Protein AF-A0A223KSJ9-F1 (afdb_monomer_lite)

Structure (mmCIF, N/CA/C/O backbone):
data_AF-A0A223KSJ9-F1
#
_entry.id   AF-A0A223KSJ9-F1
#
loop_
_atom_site.group_PDB
_atom_site.id
_atom_site.type_symbol
_atom_site.label_atom_id
_atom_site.label_alt_id
_atom_site.label_comp_id
_atom_site.label_asym_id
_atom_site.label_entity_id
_atom_site.label_seq_id
_atom_site.pdbx_PDB_ins_code
_atom_site.Cartn_x
_atom_site.Cartn_y
_atom_site.Cartn_z
_atom_site.occupancy
_atom_site.B_iso_or_equiv
_atom_site.auth_seq_id
_atom_site.auth_comp_id
_atom_site.auth_asym_id
_atom_site.auth_atom_id
_atom_site.pdbx_PDB_model_num
ATOM 1 N N . MET A 1 1 ? 19.133 7.369 15.834 1.00 34.88 1 MET A N 1
ATOM 2 C CA . MET A 1 1 ? 18.134 8.363 16.272 1.00 34.88 1 MET A CA 1
ATOM 3 C C . MET A 1 1 ? 16.808 7.951 15.663 1.00 34.88 1 MET A C 1
ATOM 5 O O . MET A 1 1 ? 16.623 8.145 14.471 1.00 34.88 1 MET A O 1
ATOM 9 N N . SER A 1 2 ? 15.952 7.267 16.422 1.00 44.28 2 SER A N 1
ATOM 10 C CA . SER A 1 2 ? 14.629 6.877 15.927 1.00 44.28 2 SER A CA 1
ATOM 11 C C . SER A 1 2 ? 13.687 8.057 16.124 1.00 44.28 2 SER A C 1
ATOM 13 O O . SER A 1 2 ? 13.273 8.323 17.250 1.00 44.28 2 SER A O 1
ATOM 15 N N . ASN A 1 3 ? 13.379 8.779 15.047 1.00 49.31 3 ASN A N 1
ATOM 16 C CA . ASN A 1 3 ? 12.256 9.710 15.041 1.00 49.31 3 ASN A CA 1
ATOM 17 C C . ASN A 1 3 ? 10.980 8.872 15.128 1.00 49.31 3 ASN A C 1
ATOM 19 O O . ASN A 1 3 ? 10.472 8.390 14.119 1.00 49.31 3 ASN A O 1
ATOM 23 N N . SER A 1 4 ? 10.490 8.647 16.344 1.00 58.97 4 SER A N 1
ATOM 24 C CA . SER A 1 4 ? 9.139 8.138 16.550 1.00 58.97 4 SER A CA 1
ATOM 25 C C . SER A 1 4 ? 8.167 9.273 16.238 1.00 58.97 4 SER A C 1
ATOM 27 O O . SER A 1 4 ? 7.660 9.919 17.153 1.00 58.97 4 SER A O 1
ATOM 29 N N . ASN A 1 5 ? 7.941 9.554 14.953 1.00 67.94 5 ASN A N 1
ATOM 30 C CA . ASN A 1 5 ? 6.819 10.393 14.550 1.00 67.94 5 ASN A CA 1
ATOM 31 C C . ASN A 1 5 ? 5.541 9.638 14.914 1.00 67.9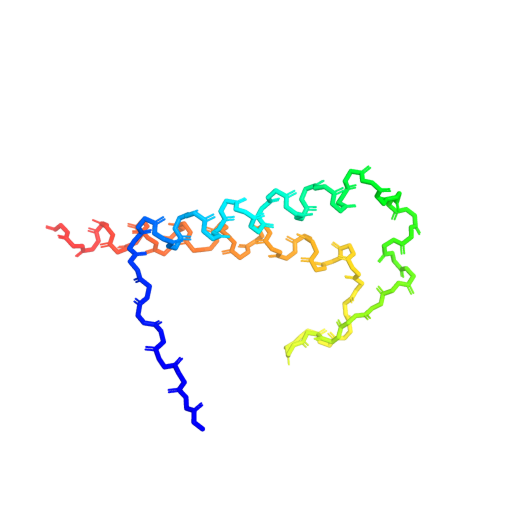4 5 ASN A C 1
ATOM 33 O O . ASN A 1 5 ? 5.222 8.602 14.331 1.00 67.94 5 ASN A O 1
ATOM 37 N N . THR A 1 6 ? 4.836 10.122 15.930 1.00 82.31 6 THR A N 1
ATOM 38 C CA . THR A 1 6 ? 3.493 9.647 16.248 1.00 82.31 6 THR A CA 1
ATOM 39 C C . THR A 1 6 ? 2.525 10.327 15.297 1.00 82.31 6 THR A C 1
ATOM 41 O O . THR A 1 6 ? 2.209 11.500 15.475 1.00 82.31 6 THR A O 1
ATOM 44 N N . TYR A 1 7 ? 2.085 9.592 14.285 1.00 88.94 7 TYR A N 1
ATOM 45 C CA . TYR A 1 7 ? 1.098 10.062 13.323 1.00 88.94 7 TYR A CA 1
ATOM 46 C C . TYR A 1 7 ? -0.312 10.071 13.925 1.00 88.94 7 TYR A C 1
ATOM 48 O O . TYR A 1 7 ? -0.704 9.148 14.649 1.00 88.94 7 TYR A O 1
ATOM 56 N N . GLY A 1 8 ? -1.099 11.095 13.597 1.00 94.81 8 GLY A N 1
ATOM 57 C CA . GLY A 1 8 ? -2.532 11.110 13.902 1.00 94.81 8 GLY A CA 1
ATOM 58 C C . GLY A 1 8 ? -3.324 10.160 12.995 1.00 94.81 8 GLY A C 1
ATOM 59 O O . GLY A 1 8 ? -2.904 9.851 11.886 1.00 94.81 8 GLY A O 1
ATOM 60 N N . LYS A 1 9 ? -4.527 9.730 13.410 1.00 93.19 9 LYS A N 1
ATOM 61 C CA . LYS A 1 9 ? -5.390 8.868 12.569 1.00 93.19 9 LYS A CA 1
ATOM 62 C C . LYS A 1 9 ? -5.651 9.476 11.185 1.00 93.19 9 LYS A C 1
ATOM 64 O O . LYS A 1 9 ? -5.529 8.782 10.184 1.00 93.19 9 LYS A O 1
ATOM 69 N N . ASN A 1 10 ? -6.024 10.754 11.135 1.00 96.25 10 ASN A N 1
ATOM 70 C CA . ASN A 1 10 ? -6.327 11.430 9.870 1.00 96.25 10 ASN A CA 1
ATOM 71 C C . ASN A 1 10 ? -5.077 11.588 8.999 1.00 96.25 10 ASN A C 1
ATOM 73 O O . ASN A 1 10 ? -5.165 11.450 7.788 1.00 96.25 10 ASN A O 1
ATOM 77 N N . GLU A 1 11 ? -3.923 11.812 9.624 1.00 96.00 11 GLU A N 1
ATOM 78 C CA . GLU A 1 11 ? -2.633 11.894 8.941 1.00 96.00 11 GLU A CA 1
ATOM 79 C C . GLU A 1 11 ? -2.246 10.543 8.325 1.00 96.00 11 GLU A C 1
ATOM 81 O O . GLU A 1 11 ? -1.870 10.486 7.163 1.00 96.00 11 GLU A O 1
ATOM 86 N N . LEU A 1 12 ? -2.441 9.434 9.048 1.00 94.31 12 LEU A N 1
ATOM 87 C CA . LEU A 1 12 ? -2.236 8.086 8.505 1.00 94.31 12 LEU A CA 1
ATOM 88 C C . LEU A 1 12 ? -3.178 7.777 7.336 1.00 94.31 12 LEU A C 1
ATOM 90 O O . LEU A 1 12 ? -2.758 7.154 6.366 1.00 94.31 12 LEU A O 1
ATOM 94 N N . ILE A 1 13 ? -4.442 8.206 7.417 1.00 95.19 13 ILE A N 1
ATOM 95 C CA . ILE A 1 13 ? -5.407 8.040 6.320 1.00 95.19 13 ILE A CA 1
ATOM 96 C C . ILE A 1 13 ? -4.969 8.849 5.097 1.00 95.19 13 ILE A C 1
ATOM 98 O O . ILE A 1 13 ? -5.043 8.342 3.981 1.00 95.19 13 ILE A O 1
ATOM 102 N N . GLN A 1 14 ? -4.490 10.076 5.303 1.00 97.25 14 GLN A N 1
ATOM 103 C CA . GLN A 1 14 ? -3.983 10.914 4.224 1.00 97.25 14 GLN A CA 1
ATOM 104 C C . GLN A 1 14 ? -2.747 10.288 3.564 1.00 97.25 14 GLN A C 1
ATOM 106 O O . GLN A 1 14 ? -2.756 10.100 2.353 1.00 97.25 14 GLN A O 1
ATOM 111 N N . LEU A 1 15 ? -1.746 9.871 4.346 1.00 95.88 15 LEU A N 1
ATOM 112 C CA . LEU A 1 15 ? -0.542 9.206 3.829 1.00 95.88 15 LEU A CA 1
ATOM 113 C C . LEU A 1 15 ? -0.872 7.920 3.059 1.00 95.88 15 LEU A C 1
ATOM 115 O O . LEU A 1 15 ? -0.259 7.631 2.033 1.00 95.88 15 LEU A O 1
ATOM 119 N N . LEU A 1 16 ? -1.856 7.145 3.531 1.00 94.75 16 LEU A N 1
ATOM 120 C CA . LEU A 1 16 ? -2.329 5.958 2.821 1.00 94.75 16 LEU A CA 1
ATOM 121 C C . LEU A 1 16 ? -2.990 6.323 1.481 1.00 94.75 16 LEU A C 1
ATOM 123 O O . LEU A 1 16 ? -2.768 5.627 0.493 1.00 94.75 16 LEU A O 1
ATOM 127 N N . SER A 1 17 ? -3.783 7.399 1.441 1.00 97.19 17 SER A N 1
ATOM 128 C CA . SER A 1 17 ? -4.418 7.893 0.211 1.00 97.19 17 SER A CA 1
ATOM 129 C C . SER A 1 17 ? -3.382 8.371 -0.804 1.00 97.19 17 SER A C 1
ATOM 131 O O . SER A 1 17 ? -3.430 7.961 -1.958 1.00 97.19 17 SER A O 1
ATOM 133 N N . GLU A 1 18 ? -2.416 9.178 -0.364 1.00 98.00 18 GLU A N 1
ATOM 134 C CA . GLU A 1 18 ? -1.330 9.690 -1.208 1.00 98.00 18 GLU A CA 1
ATOM 135 C C . GLU A 1 18 ? -0.497 8.532 -1.780 1.00 98.00 18 GLU A C 1
ATOM 137 O O . GLU A 1 18 ? -0.306 8.432 -2.990 1.00 98.00 18 GLU A O 1
ATOM 142 N N . SER A 1 19 ? -0.107 7.569 -0.937 1.00 96.31 19 SER A N 1
ATOM 143 C CA . SER A 1 19 ? 0.632 6.382 -1.385 1.00 96.31 19 SER A CA 1
ATOM 144 C C . SER A 1 19 ? -0.164 5.514 -2.371 1.00 96.31 19 SER A C 1
ATOM 146 O O . SER A 1 19 ? 0.415 4.926 -3.289 1.00 96.31 19 SER A O 1
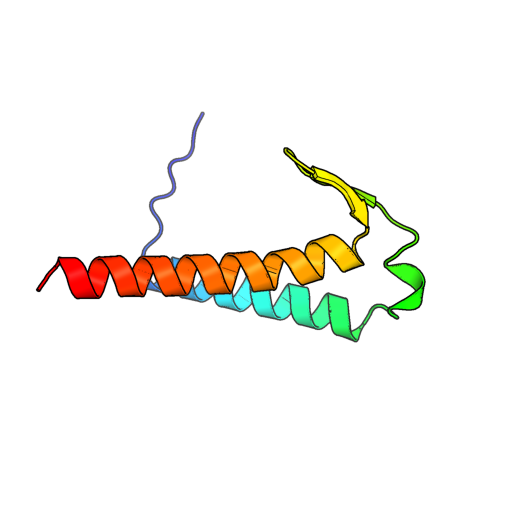ATOM 148 N N . ARG A 1 20 ? -1.492 5.429 -2.212 1.00 96.12 20 ARG A N 1
ATOM 149 C CA . ARG A 1 20 ? -2.375 4.723 -3.150 1.00 96.12 20 ARG A CA 1
ATOM 150 C C . ARG A 1 20 ? -2.424 5.427 -4.504 1.00 96.12 20 ARG A C 1
ATOM 152 O O . ARG A 1 20 ? -2.332 4.757 -5.530 1.00 96.12 20 ARG A O 1
ATOM 159 N N . GLU A 1 21 ? -2.543 6.748 -4.516 1.00 97.69 21 GLU A N 1
ATOM 160 C CA . GLU A 1 21 ? -2.564 7.536 -5.750 1.00 97.69 21 GLU A CA 1
ATOM 161 C C . GLU A 1 21 ? -1.265 7.376 -6.550 1.00 97.69 21 GLU A C 1
ATOM 163 O O . GLU A 1 21 ? -1.329 7.113 -7.753 1.00 97.69 21 GLU A O 1
ATOM 168 N N . GLU A 1 22 ? -0.109 7.427 -5.879 1.00 96.31 22 GLU A N 1
ATOM 169 C CA . GLU A 1 22 ? 1.208 7.205 -6.492 1.00 96.31 22 GLU A CA 1
ATOM 170 C C . GLU A 1 22 ? 1.336 5.802 -7.105 1.00 96.31 22 GLU A C 1
ATOM 172 O O . GLU A 1 22 ? 1.786 5.644 -8.244 1.00 96.31 22 GLU A O 1
ATOM 177 N N . LEU A 1 23 ? 0.908 4.766 -6.375 1.00 94.56 23 LEU A N 1
ATOM 178 C CA . LEU A 1 23 ? 0.928 3.392 -6.877 1.00 94.56 23 LEU A CA 1
ATOM 179 C C . LEU A 1 23 ? 0.021 3.232 -8.101 1.00 94.56 23 LEU A C 1
ATOM 181 O O . LEU A 1 23 ? 0.412 2.609 -9.090 1.00 94.56 23 LEU A O 1
ATOM 185 N N . ASP A 1 24 ? -1.184 3.791 -8.053 1.00 94.94 24 ASP A N 1
ATOM 186 C CA . ASP A 1 24 ? -2.127 3.686 -9.158 1.00 94.94 24 ASP A CA 1
ATOM 187 C C . ASP A 1 24 ? -1.638 4.473 -10.388 1.00 94.94 24 ASP A C 1
ATOM 189 O O . ASP A 1 24 ? -1.843 4.039 -11.524 1.00 94.94 24 ASP A O 1
ATOM 193 N N . GLU A 1 25 ? -0.969 5.614 -10.197 1.00 95.94 25 GLU A N 1
ATOM 194 C CA . GLU A 1 25 ? -0.309 6.348 -11.279 1.00 95.94 25 GLU A CA 1
ATOM 195 C C . GLU A 1 25 ? 0.817 5.526 -11.911 1.00 95.94 25 GLU A C 1
ATOM 197 O O . GLU A 1 25 ? 0.868 5.406 -13.139 1.00 95.94 25 GLU A O 1
ATOM 202 N N . PHE A 1 26 ? 1.666 4.894 -11.099 1.00 92.56 26 PHE A N 1
ATOM 203 C CA . PHE A 1 26 ? 2.716 3.996 -11.579 1.00 92.56 26 PHE A CA 1
ATOM 204 C C . PHE A 1 26 ? 2.142 2.838 -12.410 1.00 92.56 26 PHE A C 1
ATOM 206 O O . PHE A 1 26 ? 2.608 2.569 -13.519 1.00 92.56 26 PHE A O 1
ATOM 213 N N . VAL A 1 27 ? 1.085 2.192 -11.909 1.00 92.25 27 VAL A N 1
ATOM 214 C CA . VAL A 1 27 ? 0.403 1.079 -12.586 1.00 92.25 27 VAL A CA 1
ATOM 215 C C . VAL A 1 27 ? -0.220 1.516 -13.915 1.00 92.25 27 VAL A C 1
ATOM 217 O O . VAL A 1 27 ? -0.164 0.771 -14.890 1.00 92.25 27 VAL A O 1
ATOM 220 N N . ARG A 1 28 ? -0.810 2.717 -13.983 1.00 92.31 28 ARG A N 1
ATOM 221 C CA . ARG A 1 28 ? -1.404 3.245 -15.224 1.00 92.31 28 ARG A CA 1
ATOM 222 C C . ARG A 1 28 ? -0.360 3.671 -16.254 1.00 92.31 28 ARG A C 1
ATOM 224 O O . ARG A 1 28 ? -0.604 3.527 -17.449 1.00 92.31 28 ARG A O 1
ATOM 231 N N . SER A 1 29 ? 0.753 4.243 -15.802 1.00 92.00 29 SER A N 1
ATOM 232 C CA . SER A 1 29 ? 1.788 4.821 -16.670 1.00 92.00 29 SER A CA 1
ATOM 233 C C . SER A 1 29 ? 2.824 3.805 -17.154 1.00 92.00 29 SER A C 1
ATOM 235 O O . SER A 1 29 ? 3.486 4.056 -18.160 1.00 92.00 29 SER A O 1
ATOM 237 N N . THR A 1 30 ? 2.938 2.650 -16.493 1.00 87.19 30 THR A N 1
ATOM 238 C CA . THR A 1 30 ? 3.924 1.618 -16.832 1.00 87.19 30 THR A CA 1
ATOM 239 C C . THR A 1 30 ? 3.242 0.411 -17.477 1.00 87.19 30 THR A C 1
ATOM 241 O O . THR A 1 30 ? 2.425 -0.240 -16.821 1.00 87.19 30 THR A O 1
ATOM 244 N N . PRO A 1 31 ? 3.563 0.053 -18.732 1.00 78.56 31 PRO A N 1
ATOM 245 C CA . PRO A 1 31 ? 2.941 -1.091 -19.37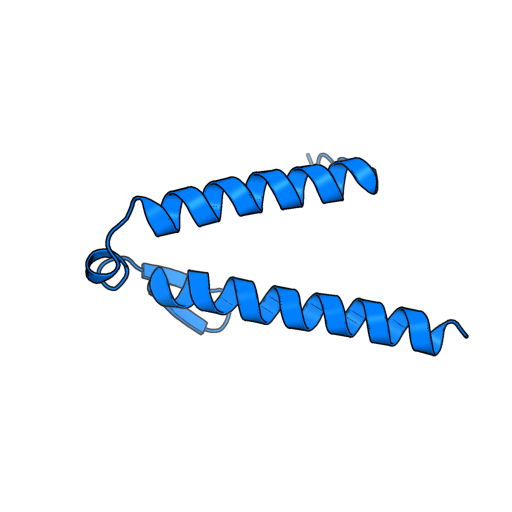8 1.00 78.56 31 PRO A CA 1
ATOM 246 C C . PRO A 1 31 ? 3.349 -2.410 -18.689 1.00 78.56 31 PRO A C 1
ATOM 248 O O . PRO A 1 31 ? 4.482 -2.610 -18.254 1.00 78.56 31 PRO A O 1
ATOM 251 N N . SER A 1 32 ? 2.386 -3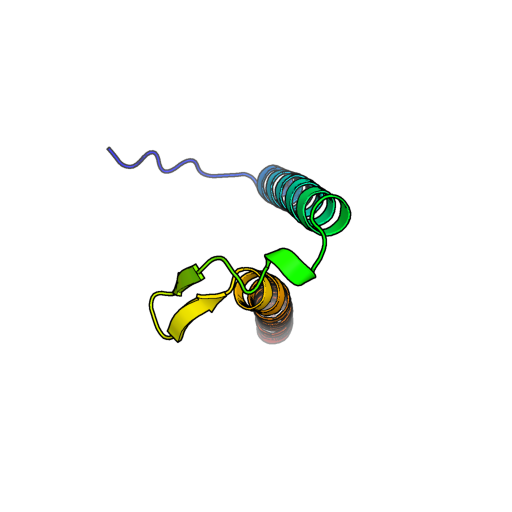.326 -18.549 1.00 72.81 32 SER A N 1
ATOM 252 C CA . SER A 1 32 ? 2.524 -4.540 -17.720 1.00 72.81 32 SER A CA 1
ATOM 253 C C . SER A 1 32 ? 3.571 -5.547 -18.214 1.00 72.81 32 SER A C 1
ATOM 255 O O . SER A 1 32 ? 4.028 -6.396 -17.446 1.00 72.81 32 SER A O 1
ATOM 257 N N . ASN A 1 33 ? 3.987 -5.445 -19.479 1.00 71.94 33 ASN A N 1
ATOM 258 C CA . ASN A 1 33 ? 5.078 -6.227 -20.066 1.00 71.94 33 ASN A CA 1
ATOM 259 C C . ASN A 1 33 ? 6.449 -5.923 -19.430 1.00 71.94 33 ASN A C 1
ATOM 261 O O . ASN A 1 33 ? 7.340 -6.774 -19.481 1.00 71.94 33 ASN A O 1
ATOM 265 N N . ASP A 1 34 ? 6.612 -4.764 -18.790 1.00 78.31 34 ASP A N 1
ATOM 266 C CA . ASP A 1 34 ? 7.866 -4.373 -18.141 1.00 78.31 34 ASP A CA 1
ATOM 267 C C . ASP A 1 34 ? 7.970 -4.879 -16.693 1.00 78.31 34 ASP A C 1
ATOM 269 O O . ASP A 1 34 ? 9.065 -5.075 -16.169 1.00 78.31 34 ASP A O 1
ATOM 273 N N . TRP A 1 35 ? 6.850 -5.199 -16.039 1.00 87.38 35 TRP A N 1
ATOM 274 C CA . TRP A 1 35 ? 6.830 -5.512 -14.602 1.00 87.38 35 TRP A CA 1
ATOM 275 C C . TRP A 1 35 ? 7.517 -6.827 -14.223 1.00 87.38 35 TRP A C 1
ATOM 277 O O . TRP A 1 35 ? 7.945 -6.992 -13.082 1.00 87.38 35 TRP A O 1
ATOM 287 N N . ASN A 1 36 ? 7.622 -7.772 -15.159 1.00 87.25 36 ASN A N 1
ATOM 288 C CA . ASN A 1 36 ? 8.297 -9.052 -14.927 1.00 87.25 36 ASN A CA 1
ATOM 289 C C . ASN A 1 36 ? 9.806 -9.000 -15.199 1.00 87.25 36 ASN A C 1
ATOM 291 O O . ASN A 1 36 ? 10.503 -9.966 -14.900 1.00 87.25 36 ASN A O 1
ATOM 295 N N . GLN A 1 37 ? 10.308 -7.893 -15.752 1.00 90.38 37 GLN A N 1
ATOM 296 C CA . GLN A 1 37 ? 11.731 -7.713 -16.050 1.00 90.38 37 GLN A CA 1
ATOM 297 C C . GLN A 1 37 ? 12.521 -7.219 -14.831 1.00 90.38 37 GLN A C 1
ATOM 299 O O . GLN A 1 37 ? 13.734 -7.407 -14.767 1.00 90.38 37 GLN A O 1
ATOM 304 N N . TYR A 1 38 ? 11.836 -6.619 -13.856 1.00 91.00 38 TYR A N 1
ATOM 305 C CA . TYR A 1 38 ? 12.438 -6.078 -12.643 1.00 91.00 38 TYR A CA 1
ATOM 306 C C . TYR A 1 38 ? 12.029 -6.896 -11.424 1.00 91.00 38 TYR A C 1
ATOM 308 O O . TYR A 1 38 ? 10.853 -7.239 -11.265 1.00 91.00 38 TYR A O 1
ATOM 316 N N . THR A 1 39 ? 12.993 -7.169 -10.544 1.00 94.25 39 THR A N 1
ATOM 317 C CA . THR A 1 39 ? 12.761 -7.862 -9.275 1.00 94.25 39 THR A CA 1
ATOM 318 C C . THR A 1 39 ? 13.271 -7.052 -8.094 1.00 94.25 39 THR A C 1
ATOM 320 O O . THR A 1 39 ? 14.141 -6.190 -8.223 1.00 94.25 39 THR A O 1
ATOM 323 N N . SER A 1 40 ? 12.685 -7.320 -6.932 1.00 93.00 40 SER A N 1
ATOM 324 C CA . SER A 1 40 ? 13.146 -6.800 -5.652 1.00 93.00 40 SER A CA 1
ATOM 325 C C . SER A 1 40 ? 12.938 -7.862 -4.567 1.00 93.00 40 SER A C 1
ATOM 327 O O . SER A 1 40 ? 11.888 -8.525 -4.566 1.00 93.00 40 SER A O 1
ATOM 329 N N . PRO A 1 41 ? 13.892 -8.040 -3.635 1.00 96.00 41 PRO A N 1
ATOM 330 C CA . PRO A 1 41 ? 13.824 -9.088 -2.628 1.00 96.00 41 PRO A CA 1
ATOM 331 C C . PRO A 1 41 ? 12.725 -8.821 -1.596 1.00 96.00 41 PRO A C 1
ATOM 333 O O . PRO A 1 41 ? 12.722 -7.815 -0.885 1.00 96.00 41 PRO A O 1
ATOM 336 N N . HIS A 1 42 ? 11.823 -9.784 -1.435 1.00 93.69 42 HIS A N 1
ATOM 337 C CA . HIS A 1 42 ? 10.903 -9.866 -0.310 1.00 93.69 42 HIS A CA 1
ATOM 338 C C . HIS A 1 42 ? 11.515 -10.684 0.831 1.00 93.69 42 HIS A C 1
ATOM 340 O O . HIS A 1 42 ? 12.004 -11.798 0.632 1.00 93.69 42 HIS A O 1
ATOM 346 N N . ARG A 1 43 ? 11.395 -10.170 2.063 1.00 90.88 43 ARG A N 1
ATOM 347 C CA . ARG A 1 43 ? 12.006 -10.731 3.284 1.00 90.88 43 ARG A CA 1
ATOM 348 C C . ARG A 1 43 ? 11.796 -12.241 3.466 1.00 90.88 43 ARG A C 1
ATOM 350 O O . ARG A 1 43 ? 12.698 -12.912 3.955 1.00 90.88 43 ARG A O 1
ATOM 357 N N . TRP A 1 44 ? 10.620 -12.763 3.113 1.00 92.12 44 TRP A N 1
ATOM 358 C CA . TRP A 1 44 ? 10.268 -14.180 3.307 1.00 92.12 44 TRP A CA 1
ATOM 359 C C . TRP A 1 44 ? 10.030 -14.967 2.018 1.00 92.12 44 TRP A C 1
ATOM 361 O O . TRP A 1 44 ? 9.944 -16.187 2.070 1.00 92.12 44 TRP A O 1
ATOM 371 N N . MET A 1 45 ? 9.883 -14.291 0.876 1.00 91.38 45 MET A N 1
ATOM 372 C CA . MET A 1 45 ? 9.494 -14.933 -0.393 1.00 91.38 45 MET A CA 1
ATOM 373 C C . MET A 1 45 ? 10.630 -14.921 -1.422 1.00 91.38 45 MET A C 1
ATOM 375 O O . MET A 1 45 ? 10.467 -15.477 -2.502 1.00 91.38 45 MET A O 1
ATOM 379 N N . GLY A 1 46 ? 11.780 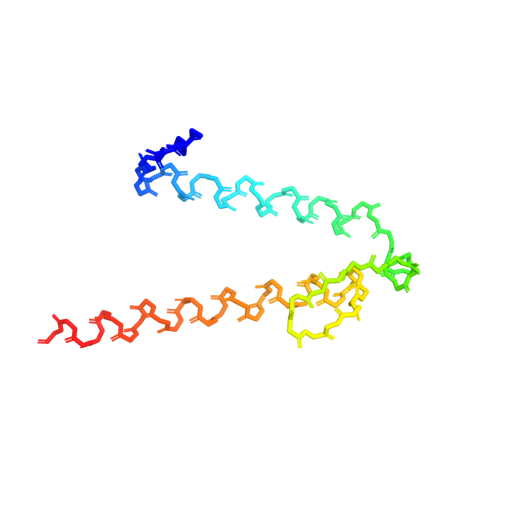-14.329 -1.082 1.00 92.62 46 GLY A N 1
ATOM 380 C CA . GLY A 1 46 ? 12.900 -14.188 -2.004 1.00 92.62 46 GLY A CA 1
ATOM 381 C C . GLY A 1 46 ? 12.616 -13.137 -3.073 1.00 92.62 46 GLY A C 1
ATOM 382 O O . GLY A 1 46 ? 11.890 -12.176 -2.827 1.00 92.62 46 GLY A O 1
ATOM 383 N N . GLU A 1 47 ? 13.208 -13.304 -4.249 1.00 95.94 47 GLU A N 1
ATOM 384 C CA . GLU A 1 47 ? 13.027 -12.380 -5.369 1.00 95.94 47 GLU A CA 1
ATOM 385 C C . GLU A 1 47 ? 11.591 -12.414 -5.890 1.00 95.94 47 GLU A C 1
ATOM 387 O O . GLU A 1 47 ? 11.080 -13.463 -6.287 1.00 95.94 47 GLU A O 1
ATOM 392 N N . LEU A 1 48 ? 10.952 -11.248 -5.924 1.00 95.38 48 LEU A N 1
ATOM 393 C CA . LEU A 1 48 ? 9.633 -11.073 -6.511 1.00 95.38 48 LEU A CA 1
ATOM 394 C C . LEU A 1 48 ? 9.710 -10.067 -7.646 1.00 95.38 48 LEU A C 1
ATOM 396 O O . LEU A 1 48 ? 10.375 -9.037 -7.523 1.00 95.38 48 LEU A O 1
ATOM 400 N N . THR A 1 49 ? 8.988 -10.341 -8.730 1.00 95.31 49 THR A N 1
ATOM 401 C CA . THR A 1 49 ? 8.800 -9.352 -9.792 1.00 95.31 49 THR A CA 1
ATOM 402 C C . THR A 1 49 ? 7.987 -8.166 -9.280 1.00 95.31 49 THR A C 1
ATOM 404 O O . THR A 1 49 ? 7.216 -8.296 -8.322 1.00 95.31 49 THR A O 1
ATOM 407 N N . VAL A 1 50 ? 8.108 -7.010 -9.934 1.00 93.94 50 VAL A N 1
ATOM 408 C CA . VAL A 1 50 ? 7.295 -5.824 -9.605 1.00 93.94 50 VAL A CA 1
ATOM 409 C C . VAL A 1 50 ? 5.802 -6.150 -9.670 1.00 93.94 50 VAL A C 1
ATOM 411 O O . VAL A 1 50 ? 5.053 -5.790 -8.765 1.00 93.94 50 VAL A O 1
ATOM 414 N N . GLY A 1 51 ? 5.374 -6.921 -10.676 1.00 93.19 51 GLY A N 1
ATOM 415 C CA . GLY A 1 51 ? 3.983 -7.369 -10.785 1.00 93.19 51 GLY A CA 1
ATOM 416 C C . GLY A 1 51 ? 3.531 -8.159 -9.554 1.00 93.19 51 GLY A C 1
ATOM 417 O O . GLY A 1 51 ? 2.439 -7.936 -9.031 1.00 93.19 51 GLY A O 1
ATOM 418 N N . LYS A 1 52 ? 4.403 -9.025 -9.021 1.00 94.00 52 LYS A N 1
ATOM 419 C CA . LYS A 1 52 ? 4.080 -9.815 -7.832 1.00 94.00 52 LYS A CA 1
ATOM 420 C C . LYS A 1 52 ? 4.043 -8.983 -6.552 1.00 94.00 52 LYS A C 1
ATOM 422 O O . LYS A 1 52 ? 3.217 -9.251 -5.681 1.00 94.00 52 LYS A O 1
ATOM 427 N N . TRP A 1 53 ? 4.881 -7.953 -6.454 1.00 94.50 53 TRP A N 1
ATOM 428 C CA . TRP A 1 53 ? 4.800 -6.961 -5.382 1.00 94.50 53 TRP A CA 1
ATOM 429 C C . TRP A 1 53 ? 3.477 -6.192 -5.405 1.00 94.50 53 TRP A C 1
ATOM 431 O O . TRP A 1 53 ? 2.838 -6.072 -4.361 1.00 94.50 53 TRP A O 1
ATOM 441 N N . ILE A 1 54 ? 3.023 -5.744 -6.580 1.00 93.06 54 ILE A N 1
ATOM 442 C CA . ILE A 1 54 ? 1.736 -5.045 -6.731 1.00 93.06 54 ILE A CA 1
ATOM 443 C C . ILE A 1 54 ? 0.575 -5.945 -6.283 1.00 93.06 54 ILE A C 1
ATOM 445 O O . ILE A 1 54 ? -0.276 -5.515 -5.504 1.00 93.06 54 ILE A O 1
ATOM 449 N N . GLU A 1 55 ? 0.560 -7.214 -6.705 1.00 92.69 55 GLU A N 1
ATOM 450 C CA . GLU A 1 55 ? -0.445 -8.183 -6.244 1.00 92.69 55 GLU A CA 1
ATOM 451 C C . GLU A 1 55 ? -0.421 -8.358 -4.718 1.00 92.69 55 GLU A C 1
ATOM 453 O O . GLU A 1 55 ? -1.474 -8.380 -4.073 1.00 92.69 55 GLU A O 1
ATOM 458 N N . LEU A 1 56 ? 0.774 -8.474 -4.125 1.00 94.38 56 LEU A N 1
ATOM 459 C CA . LEU A 1 56 ? 0.932 -8.654 -2.684 1.00 94.38 56 LEU A CA 1
ATOM 460 C C . LEU A 1 56 ? 0.357 -7.493 -1.879 1.00 94.38 56 LEU A C 1
ATOM 462 O O . LEU A 1 56 ? -0.214 -7.757 -0.820 1.00 94.38 56 LEU A O 1
ATOM 466 N N . ILE A 1 57 ? 0.468 -6.249 -2.352 1.00 93.94 57 ILE A N 1
ATOM 467 C CA . ILE A 1 57 ? -0.094 -5.081 -1.656 1.00 93.94 57 ILE A CA 1
ATOM 468 C C . ILE A 1 57 ? -1.594 -5.288 -1.413 1.00 93.94 57 ILE A C 1
ATOM 470 O O . ILE A 1 57 ? -2.047 -5.217 -0.271 1.00 93.94 57 ILE A O 1
ATOM 474 N N . GLY A 1 58 ? -2.351 -5.678 -2.444 1.00 92.44 58 GLY A N 1
ATOM 475 C CA . GLY A 1 58 ? -3.790 -5.923 -2.307 1.00 92.44 58 GLY A CA 1
ATOM 476 C C . GLY A 1 58 ? -4.134 -7.073 -1.348 1.00 92.44 58 GLY A C 1
ATOM 477 O O . GLY A 1 58 ? -5.137 -7.012 -0.634 1.00 92.44 58 GLY A O 1
ATOM 478 N N . PHE A 1 59 ? -3.308 -8.125 -1.283 1.00 95.06 59 PHE A N 1
ATOM 479 C CA . PHE A 1 59 ? -3.488 -9.195 -0.290 1.00 95.06 59 PHE A CA 1
ATOM 480 C C . PHE A 1 59 ? -3.244 -8.708 1.145 1.00 95.06 59 PHE A C 1
ATOM 482 O O . PHE A 1 59 ? -4.002 -9.076 2.047 1.00 95.06 59 PHE A O 1
ATOM 489 N N . HIS A 1 60 ? -2.225 -7.874 1.363 1.00 93.75 60 HIS A N 1
ATOM 490 C CA . HIS A 1 60 ? -1.917 -7.323 2.684 1.00 93.75 60 HIS A CA 1
ATOM 491 C C . HIS A 1 60 ? -3.024 -6.392 3.179 1.00 93.75 60 HIS A C 1
ATOM 493 O O . HIS A 1 60 ? -3.443 -6.495 4.331 1.00 93.75 60 HIS A O 1
ATOM 499 N N . GLU A 1 61 ? -3.569 -5.549 2.306 1.00 94.69 61 GLU A N 1
ATOM 500 C CA . GLU A 1 61 ? -4.683 -4.663 2.656 1.00 94.69 61 GLU A CA 1
ATOM 501 C C . GLU A 1 61 ? -5.927 -5.443 3.078 1.00 94.69 61 GLU A C 1
ATOM 503 O O . GLU A 1 61 ? -6.500 -5.168 4.133 1.00 94.69 61 GLU A O 1
ATOM 508 N N . LYS A 1 62 ? -6.303 -6.481 2.317 1.00 96.38 62 LYS A N 1
ATOM 509 C CA . LYS A 1 62 ? -7.411 -7.375 2.691 1.00 96.38 62 LYS A CA 1
ATOM 510 C C . LYS A 1 62 ? -7.183 -8.016 4.057 1.00 96.38 62 LYS A C 1
ATOM 512 O O . LYS A 1 62 ? -8.111 -8.095 4.860 1.00 96.38 62 LYS A O 1
ATOM 517 N N . ARG A 1 63 ? -5.951 -8.452 4.343 1.00 97.06 63 ARG A N 1
ATOM 518 C CA . ARG A 1 63 ? -5.604 -9.012 5.654 1.00 97.06 63 ARG A CA 1
ATOM 519 C C . ARG A 1 63 ? -5.760 -7.974 6.765 1.00 97.06 63 ARG A C 1
ATOM 521 O O . ARG A 1 63 ? -6.325 -8.318 7.799 1.00 97.06 63 ARG A O 1
ATOM 528 N N . HIS A 1 64 ? -5.300 -6.740 6.570 1.00 95.50 64 HIS A N 1
ATOM 529 C CA . HIS A 1 64 ? -5.426 -5.675 7.570 1.00 95.50 64 HIS A CA 1
ATOM 530 C C . HIS A 1 64 ? -6.877 -5.267 7.826 1.00 95.50 64 HIS A C 1
ATOM 532 O O . HIS A 1 64 ? -7.255 -5.093 8.982 1.00 95.50 64 HIS A O 1
ATOM 538 N N . ILE A 1 65 ? -7.711 -5.190 6.786 1.00 96.50 65 ILE A N 1
ATOM 539 C CA . ILE A 1 65 ? -9.155 -4.963 6.943 1.00 96.50 65 ILE A CA 1
ATOM 540 C C . ILE A 1 65 ? -9.760 -6.057 7.824 1.00 96.50 65 ILE A C 1
ATOM 542 O O . ILE A 1 65 ? -10.428 -5.748 8.808 1.00 96.50 65 ILE A O 1
ATOM 546 N N . HIS A 1 66 ? -9.437 -7.322 7.545 1.00 97.62 66 HIS A N 1
ATOM 547 C CA . HIS A 1 66 ? -9.917 -8.433 8.360 1.00 97.62 66 HIS A CA 1
ATOM 548 C C . HIS A 1 66 ? -9.456 -8.333 9.824 1.00 97.62 66 HIS A C 1
ATOM 550 O O . HIS A 1 66 ? -10.246 -8.566 10.729 1.00 97.62 66 HIS A O 1
ATOM 556 N N . GLN A 1 67 ? -8.210 -7.915 10.083 1.00 97.44 67 GLN A N 1
ATOM 557 C CA . GLN A 1 67 ? -7.723 -7.682 11.455 1.00 97.44 67 GLN A CA 1
ATOM 558 C C . GLN A 1 67 ? -8.526 -6.607 12.184 1.00 97.44 67 GLN A C 1
ATOM 560 O O . GLN A 1 67 ? -8.836 -6.752 13.364 1.00 97.44 67 GLN A O 1
ATOM 565 N N . ILE A 1 68 ? -8.861 -5.517 11.492 1.00 95.31 68 ILE A N 1
ATOM 566 C CA . ILE A 1 68 ? -9.677 -4.443 12.062 1.00 95.31 68 ILE A CA 1
ATOM 567 C C . ILE A 1 68 ? -11.067 -4.982 12.418 1.00 95.31 68 ILE A C 1
ATOM 569 O O . ILE A 1 68 ? -11.566 -4.709 13.508 1.00 95.31 68 ILE A O 1
ATOM 573 N N . GLU A 1 69 ? -11.672 -5.783 11.542 1.00 97.06 69 GLU A N 1
ATOM 574 C CA . GLU A 1 69 ? -12.960 -6.434 11.799 1.00 97.06 69 GLU A CA 1
ATOM 575 C C . GLU A 1 69 ? -12.899 -7.389 13.004 1.00 97.06 69 GLU A C 1
ATOM 577 O O . GLU A 1 69 ? -13.760 -7.300 13.880 1.00 97.06 69 GLU A O 1
ATOM 582 N N . GLU A 1 70 ? -11.869 -8.240 13.100 1.00 97.50 70 GLU A N 1
ATOM 583 C CA . GLU A 1 70 ? -11.623 -9.148 14.237 1.00 97.50 70 GLU A CA 1
ATOM 584 C C . GLU A 1 70 ? -11.552 -8.370 15.569 1.00 97.50 70 GLU A C 1
ATOM 586 O O . GLU A 1 70 ? -12.163 -8.753 16.574 1.00 97.50 70 GLU A O 1
ATOM 591 N N . ILE A 1 71 ? -10.848 -7.233 15.583 1.00 96.56 71 ILE A N 1
ATOM 592 C CA . ILE A 1 71 ? -10.718 -6.364 16.763 1.00 96.56 71 ILE A CA 1
ATOM 593 C C . ILE A 1 71 ? -12.061 -5.716 17.123 1.00 96.56 71 ILE A C 1
ATOM 595 O O . ILE A 1 71 ? -12.456 -5.708 18.290 1.00 96.56 71 ILE A O 1
ATOM 599 N N . LEU A 1 72 ? -12.792 -5.192 16.136 1.00 95.06 72 LEU A N 1
ATOM 600 C CA . LEU A 1 72 ? -14.099 -4.564 16.355 1.00 95.06 72 LEU A CA 1
ATOM 601 C C . LEU A 1 72 ? -15.155 -5.557 16.856 1.00 95.06 72 LEU A C 1
ATOM 603 O O . LEU A 1 72 ? -16.051 -5.168 17.604 1.00 95.06 72 LEU A O 1
ATOM 607 N N . GLN A 1 73 ? -15.067 -6.822 16.444 1.00 94.06 73 GLN A N 1
ATOM 608 C CA . GLN A 1 73 ? -15.946 -7.891 16.916 1.00 94.06 73 GLN A CA 1
ATOM 609 C C . GLN A 1 73 ? -15.583 -8.358 18.328 1.00 94.06 73 GLN A C 1
ATOM 611 O O . GLN A 1 73 ? -16.482 -8.565 19.133 1.00 94.06 73 GLN A O 1
ATOM 616 N N . SER A 1 74 ? -14.291 -8.496 18.640 1.00 88.19 74 SER A N 1
ATOM 617 C CA . SER A 1 74 ? -13.814 -8.937 19.964 1.00 88.19 74 SER A CA 1
ATOM 618 C C . SER A 1 74 ? -13.893 -7.866 21.055 1.00 88.19 74 SER A C 1
ATOM 620 O O . SER A 1 74 ? -13.810 -8.189 22.236 1.00 88.19 74 SER A O 1
ATOM 622 N N . SER A 1 75 ? -14.065 -6.598 20.673 1.00 75.50 75 SER A N 1
ATOM 623 C CA . SER A 1 75 ? -14.247 -5.470 21.598 1.00 75.50 75 SER A CA 1
ATOM 624 C C . SER A 1 75 ? -15.718 -5.211 21.974 1.00 75.50 75 SER A C 1
ATOM 626 O O . SER A 1 75 ? -16.005 -4.196 22.611 1.00 75.50 75 SER A O 1
ATOM 628 N N . LYS A 1 76 ? -16.646 -6.079 21.549 1.00 55.28 76 LYS A N 1
ATOM 629 C CA . LYS A 1 76 ? -18.063 -6.077 21.948 1.00 55.28 76 LYS A CA 1
ATOM 630 C C . LYS A 1 76 ? -18.318 -7.113 23.032 1.00 55.28 76 LYS A C 1
ATOM 632 O O . LYS A 1 76 ? -19.155 -6.809 23.908 1.00 55.28 76 LYS A O 1
#

Radius of gyration: 16.09 Å; chains: 1; bounding box: 36×27×42 Å

InterPro domains:
  IPR024775 Hercynine oxygenase, DinB-like domain [PF12867] (9-68)
  IPR034660 DinB/YfiT-like putative metalloenzymes [G3DSA:1.20.120.450] (1-75)
  IPR034660 DinB/YfiT-like putative metalloenzymes [SSF109854] (3-73)

Sequence 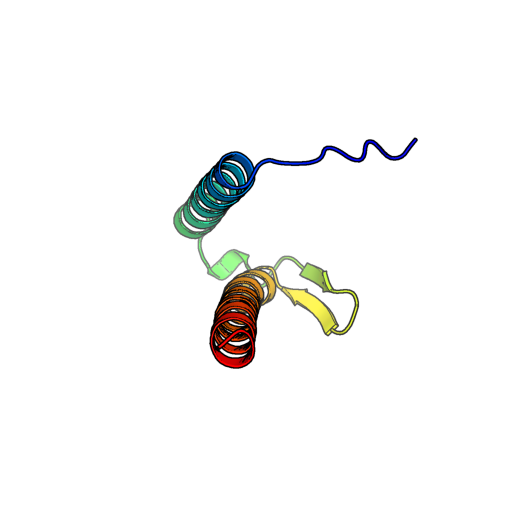(76 aa):
MSNSNTYGKNELIQLLSESREELDEFVRSTPSNDWNQYTSPHRWMGELTVGKWIELIGFHEKRHIHQIEEILQSSK

Foldseek 3Di:
DDPPPPDDPVRVVVVVVVVVVVVVCCVVVDDPVCQQVDWDQDPPPGTDTNVRVNVVVVVVVVVVVVVVVVVVVVVD

pLDDT: mean 89.43, std 12.63, range [34.88, 98.0]

Organism: NCBI:txid33932

Secondary structure (DSSP, 8-state):
--------HHHHHHHHHHHHHHHHHHHHHS-TTSTTT-EEEETTTEEEEHHHHHHHHHHHHHHHHHHHHHHHHHT-